Protein AF-A0AAU5DE20-F1 (afdb_monomer_lite)

pLDDT: mean 85.29, std 19.45, range [34.53, 98.94]

Sequence (132 aa):
MNTDIRRWLGRSAVTLVLAGGLLGAVAPAGSASPASDPYGPFTCKQGYVWREAYTGDVVCVTPDIRDQSARENQLGPSRKQPGGGAYGPDTCKPGYVWREAAPWDTVCVPPDSRDQAKADNAAAVSRLASTP

Structure (mmCIF, N/CA/C/O backbone):
data_AF-A0AAU5DE20-F1
#
_entry.id   AF-A0AAU5DE20-F1
#
loop_
_atom_site.group_PDB
_atom_site.id
_atom_site.type_symbol
_atom_site.label_atom_id
_atom_site.label_alt_id
_atom_site.label_comp_id
_atom_site.label_asym_id
_atom_site.label_entity_id
_atom_site.label_seq_id
_atom_site.pdbx_PDB_ins_code
_atom_site.Cartn_x
_atom_site.Cartn_y
_atom_site.Cartn_z
_atom_site.occupancy
_atom_site.B_iso_or_equiv
_atom_site.auth_seq_id
_atom_site.auth_comp_id
_atom_site.auth_asym_id
_atom_site.auth_atom_id
_atom_site.pdbx_PDB_model_num
ATOM 1 N N . MET A 1 1 ? 94.734 -12.220 -73.848 1.00 37.16 1 MET A N 1
ATOM 2 C CA . MET A 1 1 ? 95.577 -12.541 -72.679 1.00 37.16 1 MET A CA 1
ATOM 3 C C . MET A 1 1 ? 95.231 -11.588 -71.545 1.00 37.16 1 MET A C 1
ATOM 5 O O . MET A 1 1 ? 95.123 -10.405 -71.825 1.00 37.16 1 MET A O 1
ATOM 9 N N . ASN A 1 2 ? 95.077 -12.143 -70.336 1.00 34.53 2 ASN A N 1
ATOM 10 C CA . ASN A 1 2 ? 95.049 -11.515 -69.002 1.00 34.53 2 ASN A CA 1
ATOM 11 C C . ASN A 1 2 ? 93.994 -10.431 -68.724 1.00 34.53 2 ASN A C 1
ATOM 13 O O . ASN A 1 2 ? 94.056 -9.331 -69.250 1.00 34.53 2 ASN A O 1
ATOM 17 N N . THR A 1 3 ? 92.897 -10.796 -68.048 1.00 41.91 3 THR A N 1
ATOM 18 C CA . THR A 1 3 ? 92.701 -10.826 -66.573 1.00 41.91 3 THR A CA 1
ATOM 19 C C . THR A 1 3 ? 92.604 -9.433 -65.979 1.00 41.91 3 THR A C 1
ATOM 21 O O . THR A 1 3 ? 93.616 -8.759 -65.875 1.00 41.91 3 THR A O 1
ATOM 24 N N . ASP A 1 4 ? 91.425 -9.083 -65.463 1.00 52.44 4 ASP A N 1
ATOM 25 C CA . ASP A 1 4 ? 91.375 -8.642 -64.073 1.00 52.44 4 ASP A CA 1
ATOM 26 C C . ASP A 1 4 ? 89.980 -8.798 -63.460 1.00 52.44 4 ASP A C 1
ATOM 28 O O . ASP A 1 4 ? 88.962 -8.319 -63.956 1.00 52.44 4 ASP A O 1
ATOM 32 N N . ILE A 1 5 ? 89.976 -9.540 -62.356 1.00 55.97 5 ILE A N 1
ATOM 33 C CA . ILE A 1 5 ? 88.858 -9.832 -61.470 1.00 55.97 5 ILE A CA 1
ATOM 34 C C . ILE A 1 5 ? 88.932 -8.819 -60.334 1.00 55.97 5 ILE A C 1
ATOM 36 O O . ILE A 1 5 ? 89.874 -8.875 -59.548 1.00 55.97 5 ILE A O 1
ATOM 40 N N . ARG A 1 6 ? 87.906 -7.978 -60.152 1.00 57.97 6 ARG A N 1
ATOM 41 C CA . ARG A 1 6 ? 87.599 -7.381 -58.841 1.00 57.97 6 ARG A CA 1
ATOM 42 C C . ARG A 1 6 ? 86.092 -7.351 -58.607 1.00 57.97 6 ARG A C 1
ATOM 44 O O . ARG A 1 6 ? 85.360 -6.527 -59.139 1.00 57.97 6 ARG A O 1
ATOM 51 N N . ARG A 1 7 ? 85.654 -8.309 -57.789 1.00 51.72 7 ARG A N 1
ATOM 52 C CA . ARG A 1 7 ? 84.349 -8.367 -57.125 1.00 51.72 7 ARG A CA 1
ATOM 53 C C . ARG A 1 7 ? 84.274 -7.254 -56.084 1.00 51.72 7 ARG A C 1
ATOM 55 O O . ARG A 1 7 ? 85.179 -7.208 -55.264 1.00 51.72 7 ARG A O 1
ATOM 62 N N . TRP A 1 8 ? 83.192 -6.479 -56.030 1.00 47.41 8 TRP A N 1
ATOM 63 C CA . TRP A 1 8 ? 82.690 -5.892 -54.779 1.00 47.41 8 TRP A CA 1
ATOM 64 C C . TRP A 1 8 ? 81.172 -5.628 -54.876 1.00 47.41 8 TRP A C 1
ATOM 66 O O . TRP A 1 8 ? 80.716 -4.717 -55.551 1.00 47.41 8 TRP A O 1
ATOM 76 N N . LEU A 1 9 ? 80.428 -6.525 -54.220 1.00 54.22 9 LEU A N 1
ATOM 77 C CA . LEU A 1 9 ? 79.173 -6.347 -53.473 1.00 54.22 9 LEU A CA 1
ATOM 78 C C . LEU A 1 9 ? 78.050 -5.473 -54.068 1.00 54.22 9 LEU A C 1
ATOM 80 O O . LEU A 1 9 ? 77.971 -4.276 -53.816 1.00 54.22 9 LEU A O 1
ATOM 84 N N . GLY A 1 10 ? 77.063 -6.134 -54.681 1.00 46.00 10 GLY A N 1
ATOM 85 C CA . GLY A 1 10 ? 75.716 -5.598 -54.892 1.00 46.00 10 GLY A CA 1
ATOM 86 C C . GLY A 1 10 ? 74.677 -6.527 -54.271 1.00 46.00 10 GLY A C 1
ATOM 87 O O . GLY A 1 10 ? 74.319 -7.547 -54.850 1.00 46.00 10 GLY A O 1
ATOM 88 N N . ARG A 1 11 ? 74.242 -6.201 -53.052 1.00 54.06 11 ARG A N 1
ATOM 89 C CA . ARG A 1 11 ? 73.152 -6.869 -52.327 1.00 54.06 11 ARG A CA 1
ATOM 90 C C . ARG A 1 11 ? 71.846 -6.621 -53.082 1.00 54.06 11 ARG A C 1
ATOM 92 O O . ARG A 1 11 ? 71.574 -5.466 -53.388 1.00 54.06 11 ARG A O 1
ATOM 99 N N . SER A 1 12 ? 71.019 -7.644 -53.283 1.00 50.88 12 SER A N 1
ATOM 100 C CA . SER A 1 12 ? 69.584 -7.592 -52.952 1.00 50.88 12 SER A CA 1
ATOM 101 C C . SER A 1 12 ? 68.941 -8.955 -53.175 1.00 50.88 12 SER A C 1
ATOM 103 O O . SER A 1 12 ? 69.019 -9.540 -54.251 1.00 50.88 12 SER A O 1
ATOM 105 N N . ALA A 1 13 ? 68.364 -9.461 -52.091 1.00 53.97 13 ALA A N 1
ATOM 106 C CA . ALA A 1 13 ? 67.678 -10.730 -52.004 1.00 53.97 13 ALA A CA 1
ATOM 107 C C . ALA A 1 13 ? 66.363 -10.696 -52.790 1.00 53.97 13 ALA A C 1
ATOM 109 O O . ALA A 1 13 ? 65.613 -9.723 -52.739 1.00 53.97 13 ALA A O 1
ATOM 110 N N . VAL A 1 14 ? 66.092 -11.799 -53.479 1.00 50.84 14 VAL A N 1
ATOM 111 C CA . VAL A 1 14 ? 64.768 -12.165 -53.969 1.00 50.84 14 VAL A CA 1
ATOM 112 C C . VAL A 1 14 ? 63.961 -12.663 -52.774 1.00 50.84 14 VAL A C 1
ATOM 114 O O . VAL A 1 14 ? 64.384 -13.604 -52.104 1.00 50.84 14 VAL A O 1
ATOM 117 N N . THR A 1 15 ? 62.785 -12.091 -52.540 1.00 50.72 15 THR A N 1
ATOM 118 C CA . THR A 1 15 ? 61.743 -12.739 -51.737 1.00 50.72 15 THR A CA 1
ATOM 119 C C . THR A 1 15 ? 60.421 -12.695 -52.484 1.00 50.72 15 THR A C 1
ATOM 121 O O . THR A 1 15 ? 59.757 -11.669 -52.594 1.00 50.72 15 THR A O 1
ATOM 124 N N . LEU A 1 16 ? 60.064 -13.865 -53.003 1.00 49.88 16 LEU A N 1
ATOM 125 C CA . LEU A 1 16 ? 58.721 -14.265 -53.387 1.00 49.88 16 LEU A CA 1
ATOM 126 C C . LEU A 1 16 ? 58.007 -14.705 -52.098 1.00 49.88 16 LEU A C 1
ATOM 128 O O . LEU A 1 16 ? 58.502 -15.608 -51.425 1.00 49.88 16 LEU A O 1
ATOM 132 N N . VAL A 1 17 ? 56.861 -14.111 -51.758 1.00 57.72 17 VAL A N 1
ATOM 133 C CA . VAL A 1 17 ? 55.906 -14.717 -50.815 1.00 57.72 17 VAL A CA 1
ATOM 134 C C . VAL A 1 17 ? 54.507 -14.638 -51.419 1.00 57.72 17 VAL A C 1
ATOM 136 O O . VAL A 1 17 ? 53.940 -13.566 -51.611 1.00 57.72 17 VAL A O 1
ATOM 139 N N . LEU A 1 18 ? 53.995 -15.824 -51.742 1.00 51.06 18 LEU A N 1
ATOM 140 C CA . LEU A 1 18 ? 52.598 -16.152 -52.002 1.00 51.06 18 LEU A CA 1
ATOM 141 C C . LEU A 1 18 ? 51.817 -16.130 -50.678 1.00 51.06 18 LEU A C 1
ATOM 143 O O . LEU A 1 18 ? 52.347 -16.624 -49.687 1.00 51.06 18 LEU A O 1
ATOM 147 N N . ALA A 1 19 ? 50.566 -15.661 -50.682 1.00 50.47 19 ALA A N 1
ATOM 148 C CA . ALA A 1 19 ? 49.393 -16.358 -50.117 1.00 50.47 19 ALA A CA 1
ATOM 149 C C . ALA A 1 19 ? 48.234 -15.376 -49.878 1.00 50.47 19 ALA A C 1
ATOM 151 O O . ALA A 1 19 ? 48.402 -14.320 -49.274 1.00 50.47 19 ALA A O 1
ATOM 152 N N . GLY A 1 20 ? 47.046 -15.747 -50.361 1.00 54.25 20 GLY A N 1
ATOM 153 C CA . GLY A 1 20 ? 45.806 -15.016 -50.136 1.00 54.25 20 GLY A CA 1
ATOM 154 C C . GLY A 1 20 ? 45.363 -15.036 -48.673 1.00 54.25 20 GLY A C 1
ATOM 155 O O . GLY A 1 20 ? 45.561 -16.014 -47.957 1.00 54.25 20 GLY A O 1
ATOM 156 N N . GLY A 1 21 ? 44.709 -13.954 -48.259 1.00 49.69 21 GLY A N 1
ATOM 157 C CA . GLY A 1 21 ? 44.007 -13.857 -46.987 1.00 49.69 21 GLY A CA 1
ATOM 158 C C . GLY A 1 21 ? 42.700 -13.101 -47.189 1.00 49.69 21 GLY A C 1
ATOM 159 O O . GLY A 1 21 ? 42.713 -11.902 -47.456 1.00 49.69 21 GLY A O 1
ATOM 160 N N . LEU A 1 22 ? 41.572 -13.807 -47.081 1.00 60.88 22 LEU A N 1
ATOM 161 C CA . LEU A 1 22 ? 40.251 -13.205 -46.910 1.00 60.88 22 LEU A CA 1
ATOM 162 C C . LEU A 1 22 ? 40.241 -12.471 -45.563 1.00 60.88 22 LEU A C 1
ATOM 164 O O . LEU A 1 22 ? 40.165 -13.094 -44.506 1.00 60.88 22 LEU A O 1
ATOM 168 N N . LEU A 1 23 ? 40.339 -11.144 -45.606 1.00 59.44 23 LEU A N 1
ATOM 169 C CA . LEU A 1 23 ? 40.133 -10.273 -44.452 1.00 59.44 23 LEU A CA 1
ATOM 170 C C . LEU A 1 23 ? 38.631 -10.233 -44.129 1.00 59.44 23 LEU A C 1
ATOM 172 O O . LEU A 1 23 ? 37.896 -9.379 -44.619 1.00 59.44 23 LEU A O 1
ATOM 176 N N . GLY A 1 24 ? 38.163 -11.188 -43.326 1.00 60.62 24 GLY A N 1
ATOM 177 C CA . GLY A 1 24 ? 36.861 -11.095 -42.671 1.00 60.62 24 GLY A CA 1
ATOM 178 C C . GLY A 1 24 ? 36.911 -10.000 -41.608 1.00 60.62 24 GLY A C 1
ATOM 179 O O . GLY A 1 24 ? 37.605 -10.143 -40.603 1.00 60.62 24 GLY A O 1
ATOM 180 N N . ALA A 1 25 ? 36.205 -8.893 -41.835 1.00 62.91 25 ALA A N 1
ATOM 181 C CA . ALA A 1 25 ? 36.063 -7.827 -40.853 1.00 62.91 25 ALA A CA 1
ATOM 182 C C . ALA A 1 25 ? 35.269 -8.340 -39.638 1.00 62.91 25 ALA A C 1
ATOM 184 O O . ALA A 1 25 ? 34.057 -8.533 -39.711 1.00 62.91 25 ALA A O 1
ATOM 185 N N . VAL A 1 26 ? 35.948 -8.562 -38.514 1.00 66.12 26 VAL A N 1
ATOM 186 C CA . VAL A 1 26 ? 35.302 -8.742 -37.209 1.00 66.12 26 VAL A CA 1
ATOM 187 C C . VAL A 1 26 ? 34.861 -7.371 -36.704 1.00 66.12 26 VAL A C 1
ATOM 189 O O . VAL A 1 26 ? 35.673 -6.578 -36.232 1.00 66.12 26 VAL A O 1
ATOM 192 N N . ALA A 1 27 ? 33.570 -7.069 -36.842 1.00 66.56 27 ALA A N 1
ATOM 193 C CA . ALA A 1 27 ? 32.972 -5.919 -36.178 1.00 66.56 27 ALA A CA 1
ATOM 194 C C . ALA A 1 27 ? 32.964 -6.171 -34.657 1.00 66.56 27 ALA A C 1
ATOM 196 O O . ALA A 1 27 ? 32.543 -7.252 -34.233 1.00 66.56 27 ALA A O 1
ATOM 197 N N . PRO A 1 28 ? 33.407 -5.220 -33.817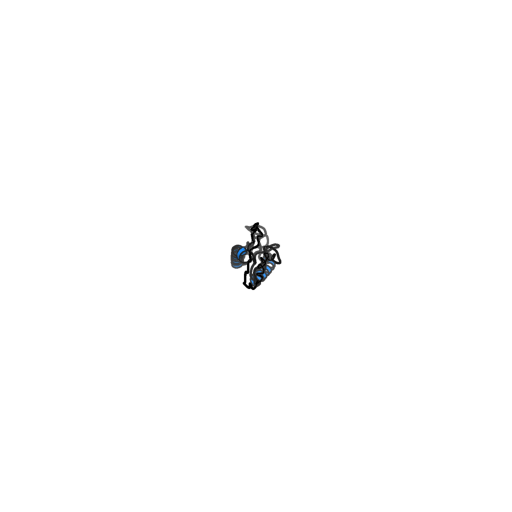 1.00 60.22 28 PRO A N 1
ATOM 198 C CA . PRO A 1 28 ? 33.230 -5.345 -32.379 1.00 60.22 28 PRO A CA 1
ATOM 199 C C . PRO A 1 28 ? 31.729 -5.333 -32.072 1.00 60.22 28 PRO A C 1
ATOM 201 O O . PRO A 1 28 ? 31.009 -4.426 -32.492 1.00 60.22 28 PRO A O 1
ATOM 204 N N . ALA A 1 29 ? 31.250 -6.345 -31.345 1.00 66.19 29 ALA A N 1
ATOM 205 C CA . ALA A 1 29 ? 29.928 -6.298 -30.740 1.00 66.19 29 ALA A CA 1
ATOM 206 C C . ALA A 1 29 ? 29.909 -5.098 -29.786 1.00 66.19 29 ALA A C 1
ATOM 208 O O . ALA A 1 29 ? 30.626 -5.086 -28.786 1.00 66.19 29 ALA A O 1
ATOM 209 N N . GLY A 1 30 ? 29.154 -4.056 -30.139 1.00 57.19 30 GLY A N 1
ATOM 210 C CA . GLY A 1 30 ? 28.959 -2.912 -29.262 1.00 57.19 30 GLY A CA 1
ATOM 211 C C . GLY A 1 30 ? 28.356 -3.397 -27.950 1.00 57.19 30 GLY A C 1
ATOM 212 O O . GLY A 1 30 ? 27.318 -4.058 -27.953 1.00 57.19 30 GLY A O 1
ATOM 213 N N . SER A 1 31 ? 29.015 -3.091 -26.835 1.00 60.94 31 SER A N 1
ATOM 214 C CA . SER A 1 31 ? 28.433 -3.251 -25.509 1.00 60.94 31 SER A CA 1
ATOM 215 C C . SER A 1 31 ? 27.120 -2.476 -25.490 1.00 60.94 31 SER A C 1
ATOM 217 O O . SER A 1 31 ? 27.128 -1.255 -25.645 1.00 60.94 31 SER A O 1
ATOM 219 N N . ALA A 1 32 ? 25.990 -3.169 -25.346 1.00 60.28 32 ALA A N 1
ATOM 220 C CA . ALA A 1 32 ? 24.7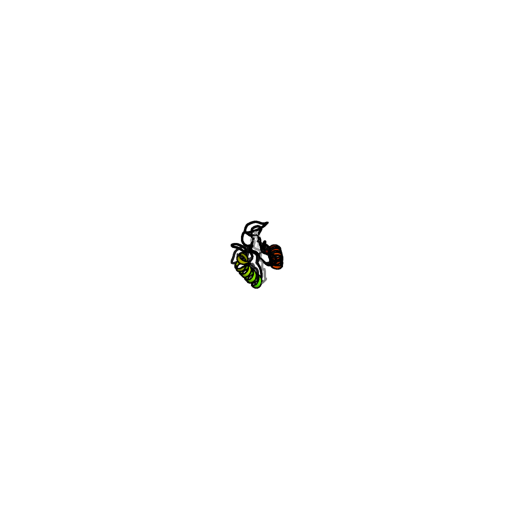37 -2.498 -25.051 1.00 60.28 32 ALA A CA 1
ATOM 221 C C . ALA A 1 32 ? 24.949 -1.710 -23.752 1.00 60.28 32 ALA A C 1
ATOM 223 O O . ALA A 1 32 ? 25.237 -2.301 -22.709 1.00 60.28 32 ALA A O 1
ATOM 224 N N . SER A 1 33 ? 24.869 -0.379 -23.822 1.00 56.72 33 SER A N 1
ATOM 225 C CA . SER A 1 33 ? 24.732 0.449 -22.625 1.00 56.72 33 SER A CA 1
ATOM 226 C C . SER A 1 33 ? 23.579 -0.114 -21.792 1.00 56.72 33 SER A C 1
ATOM 228 O O . SER A 1 33 ? 22.590 -0.547 -22.398 1.00 56.72 33 SER A O 1
ATOM 230 N N . PRO A 1 34 ? 23.654 -0.121 -20.445 1.00 57.81 34 PRO A N 1
ATOM 231 C CA . PRO A 1 34 ? 22.469 -0.411 -19.655 1.00 57.81 34 PRO A CA 1
ATOM 232 C C . PRO A 1 34 ? 21.398 0.559 -20.140 1.00 57.81 34 PRO A C 1
ATOM 234 O O . PRO A 1 34 ? 21.602 1.776 -20.113 1.00 57.81 34 PRO A O 1
ATOM 237 N N . ALA A 1 35 ? 20.317 0.021 -20.703 1.00 62.78 35 ALA A N 1
ATOM 238 C CA . ALA A 1 35 ? 19.180 0.842 -21.056 1.00 62.78 35 ALA A CA 1
ATOM 239 C C . ALA A 1 35 ? 18.796 1.566 -19.766 1.00 62.78 35 ALA A C 1
ATOM 241 O O . ALA A 1 35 ? 18.528 0.921 -18.755 1.00 62.78 35 ALA A O 1
ATOM 242 N N . SER A 1 36 ? 18.879 2.896 -19.764 1.00 73.19 36 SER A N 1
ATOM 243 C CA . SER A 1 36 ? 18.333 3.679 -18.669 1.00 73.19 36 SER A CA 1
ATOM 244 C C . SER A 1 36 ? 16.856 3.329 -18.614 1.00 73.19 36 SER A C 1
ATOM 246 O O . SER A 1 36 ? 16.121 3.634 -19.558 1.00 73.19 36 SER A O 1
ATOM 248 N N . ASP A 1 37 ? 16.457 2.616 -17.569 1.00 81.44 37 ASP A N 1
ATOM 249 C CA . ASP A 1 37 ? 15.084 2.178 -17.417 1.00 81.44 37 ASP A CA 1
ATOM 250 C C . ASP A 1 37 ? 14.133 3.393 -17.545 1.00 81.44 37 ASP A C 1
ATOM 252 O O . ASP A 1 37 ? 14.434 4.451 -16.977 1.00 81.44 37 ASP A O 1
ATOM 256 N N . PRO A 1 38 ? 13.004 3.297 -18.283 1.00 83.69 38 PRO A N 1
ATOM 257 C CA . PRO A 1 38 ? 12.197 4.461 -18.676 1.00 83.69 38 PRO A CA 1
ATOM 258 C C . PRO A 1 38 ? 11.718 5.366 -17.533 1.00 83.69 38 PRO A C 1
ATOM 260 O O . PRO A 1 38 ? 11.466 6.549 -17.756 1.00 83.69 38 PRO A O 1
ATOM 263 N N . TYR A 1 39 ? 11.597 4.823 -16.319 1.00 87.06 39 TYR A N 1
ATOM 264 C CA . TYR A 1 39 ? 11.150 5.533 -15.118 1.00 87.06 39 TYR A CA 1
ATOM 265 C C . TYR A 1 39 ? 12.226 5.565 -14.018 1.00 87.06 39 TYR A C 1
ATOM 267 O O . TYR A 1 39 ? 11.920 5.746 -12.840 1.00 87.06 39 TYR A O 1
ATOM 275 N N . GLY A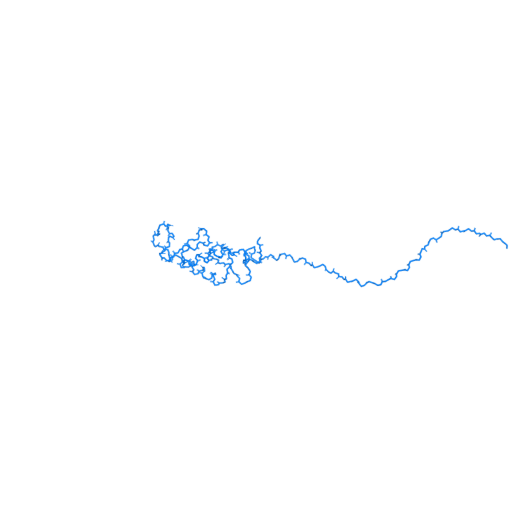 1 40 ? 13.497 5.384 -14.391 1.00 89.50 40 GLY A N 1
ATOM 276 C CA . GLY A 1 40 ? 14.624 5.319 -13.462 1.00 89.50 40 GLY A CA 1
ATOM 277 C C . GLY A 1 40 ? 14.751 3.959 -12.756 1.00 89.50 40 GLY A C 1
ATOM 278 O O . GLY A 1 40 ? 14.131 2.983 -13.187 1.00 89.50 40 GLY A O 1
ATOM 279 N N . PRO A 1 41 ? 15.535 3.877 -11.662 1.00 90.75 41 PRO A N 1
ATOM 280 C CA . PRO A 1 41 ? 15.930 2.608 -11.031 1.00 90.75 41 PRO A CA 1
ATOM 281 C C . PRO A 1 41 ? 14.771 1.825 -10.397 1.00 90.75 41 PRO A C 1
ATOM 283 O O . PRO A 1 41 ? 14.920 0.656 -10.066 1.00 90.75 41 PRO A O 1
ATOM 286 N N . PHE A 1 42 ? 13.601 2.448 -10.232 1.00 93.81 42 PHE A N 1
ATOM 287 C CA . PHE A 1 42 ? 12.399 1.794 -9.707 1.00 93.81 42 PHE A CA 1
ATOM 288 C C . PHE A 1 42 ? 11.425 1.355 -10.807 1.00 93.81 42 PHE A C 1
ATOM 290 O O . PHE A 1 42 ? 10.248 1.119 -10.543 1.00 93.81 42 PHE A O 1
ATOM 297 N N . THR A 1 43 ? 11.883 1.260 -12.054 1.00 95.94 43 THR A N 1
ATOM 298 C CA . THR A 1 43 ? 11.057 0.762 -13.157 1.00 95.94 43 THR A CA 1
ATOM 299 C C . THR A 1 43 ? 10.655 -0.687 -12.909 1.00 95.94 43 THR A C 1
ATOM 301 O O . THR A 1 43 ? 11.489 -1.532 -12.591 1.00 95.94 43 THR A O 1
ATOM 304 N N . CYS A 1 44 ? 9.370 -0.993 -13.075 1.00 97.12 44 CYS A N 1
ATOM 305 C CA . CYS A 1 44 ? 8.859 -2.347 -12.897 1.00 97.12 44 CYS A CA 1
ATOM 306 C C . CYS A 1 44 ? 9.171 -3.256 -14.090 1.00 97.12 44 CYS A C 1
ATOM 308 O O . CYS A 1 44 ? 9.158 -2.818 -15.241 1.00 97.12 44 CYS A O 1
ATOM 310 N N . LYS A 1 45 ? 9.378 -4.553 -13.820 1.00 96.38 45 LYS A N 1
ATOM 311 C CA . LYS A 1 45 ? 9.390 -5.595 -14.861 1.00 96.38 45 LYS A CA 1
ATOM 312 C C . LYS A 1 45 ? 8.081 -5.575 -15.652 1.00 96.38 45 LYS A C 1
ATOM 314 O O . LYS A 1 45 ? 7.026 -5.231 -15.120 1.00 96.38 45 LYS A O 1
ATOM 319 N N . GLN A 1 46 ? 8.130 -6.037 -16.901 1.00 96.12 46 GLN A N 1
ATOM 320 C CA . GLN A 1 46 ? 6.925 -6.239 -17.706 1.00 96.12 46 GLN A CA 1
ATOM 321 C C . GLN A 1 46 ? 5.894 -7.092 -16.943 1.00 96.12 46 GLN A C 1
ATOM 323 O O . GLN A 1 46 ? 6.233 -8.127 -16.372 1.00 96.12 46 GLN A O 1
ATOM 328 N N . GLY A 1 47 ? 4.636 -6.640 -16.936 1.00 97.00 47 GLY A N 1
ATOM 329 C CA . GLY A 1 47 ? 3.541 -7.271 -16.188 1.00 97.00 47 GLY A CA 1
ATOM 330 C C . GLY A 1 47 ? 3.351 -6.743 -14.761 1.00 97.00 47 GLY A C 1
ATOM 331 O O . GLY A 1 47 ? 2.369 -7.105 -14.118 1.00 97.00 47 GLY A O 1
ATOM 332 N N . TYR A 1 48 ? 4.237 -5.863 -14.289 1.00 98.38 48 TYR A N 1
ATOM 333 C CA . TYR A 1 48 ? 4.123 -5.185 -13.001 1.00 98.38 48 TYR A CA 1
ATOM 334 C C . TYR A 1 48 ? 3.961 -3.673 -13.177 1.00 98.38 48 TYR A C 1
ATOM 336 O O . TYR A 1 48 ? 4.386 -3.088 -14.172 1.00 98.38 48 TYR A O 1
ATOM 344 N N . VAL A 1 49 ? 3.354 -3.041 -12.178 1.00 98.44 49 VAL A N 1
ATOM 345 C CA . VAL A 1 49 ? 3.135 -1.595 -12.069 1.00 98.44 49 VAL A CA 1
ATOM 346 C C . VAL A 1 49 ? 3.413 -1.145 -10.634 1.00 98.44 49 VAL A C 1
ATOM 348 O O . VAL A 1 49 ? 3.379 -1.967 -9.717 1.00 98.44 49 VAL A O 1
ATOM 351 N N . TRP A 1 50 ? 3.682 0.143 -10.413 1.00 98.50 50 TRP A N 1
ATOM 352 C CA . TRP A 1 50 ? 3.774 0.683 -9.052 1.00 98.50 50 TRP A CA 1
ATOM 353 C C . TRP A 1 50 ? 2.448 0.500 -8.311 1.00 98.50 50 TRP A C 1
ATOM 355 O O . TRP A 1 50 ? 1.379 0.729 -8.876 1.00 98.50 50 TRP A O 1
ATOM 365 N N . ARG A 1 51 ? 2.526 0.065 -7.053 1.00 98.69 51 ARG A N 1
ATOM 366 C CA . ARG A 1 51 ? 1.369 -0.222 -6.199 1.00 98.69 51 ARG A CA 1
ATOM 367 C C . ARG A 1 51 ? 0.582 1.028 -5.835 1.00 98.69 51 ARG A C 1
ATOM 369 O O . ARG A 1 51 ? -0.636 0.942 -5.712 1.00 98.69 51 ARG A O 1
ATOM 376 N N . GLU A 1 52 ? 1.266 2.160 -5.671 1.00 98.38 52 GLU A N 1
ATOM 377 C CA . GLU A 1 52 ? 0.649 3.453 -5.352 1.00 98.38 52 GLU A CA 1
ATOM 378 C C . GLU A 1 52 ? -0.216 3.419 -4.078 1.00 98.38 52 GLU A C 1
ATOM 380 O O . GLU A 1 52 ? -1.266 4.057 -3.980 1.00 98.38 52 GLU A O 1
ATOM 385 N N . ALA A 1 53 ? 0.242 2.691 -3.055 1.00 98.56 53 ALA A N 1
ATOM 386 C CA . ALA A 1 53 ? -0.381 2.678 -1.735 1.00 98.56 53 ALA A CA 1
ATOM 387 C C . ALA A 1 53 ? -0.437 4.081 -1.110 1.00 98.56 53 ALA A C 1
ATOM 389 O O . ALA A 1 53 ? -1.393 4.414 -0.414 1.00 98.56 53 ALA A O 1
ATOM 390 N N . TYR A 1 54 ? 0.566 4.909 -1.387 1.00 98.12 54 TYR A N 1
ATOM 391 C CA . TYR A 1 54 ? 0.678 6.310 -0.996 1.00 98.12 54 TYR A CA 1
ATOM 392 C C . TYR A 1 54 ? 1.536 7.053 -2.031 1.00 98.12 54 TYR A C 1
ATOM 394 O O . TYR A 1 54 ? 2.154 6.440 -2.906 1.00 98.12 54 TYR A O 1
ATOM 402 N N . THR A 1 55 ? 1.603 8.381 -1.938 1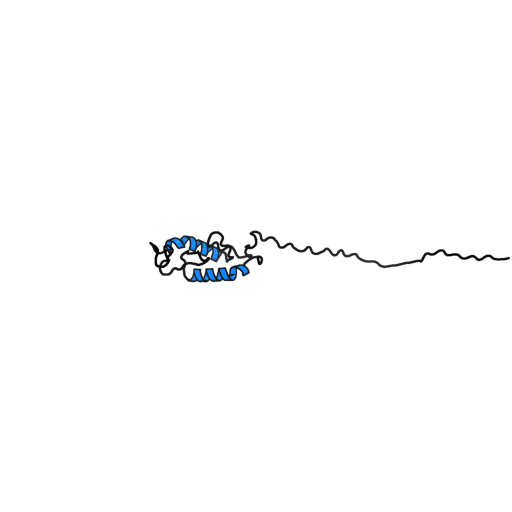.00 97.50 55 THR A N 1
ATOM 403 C CA . THR A 1 55 ? 2.450 9.190 -2.825 1.00 97.50 55 THR A CA 1
ATOM 404 C C . THR A 1 55 ? 3.918 8.778 -2.704 1.00 97.50 55 THR A C 1
ATOM 406 O O . THR A 1 55 ? 4.517 8.926 -1.642 1.00 97.50 55 THR A O 1
ATOM 409 N N . GLY A 1 56 ? 4.501 8.294 -3.803 1.00 96.38 56 GLY A N 1
ATOM 410 C CA . GLY A 1 56 ? 5.887 7.814 -3.843 1.00 96.38 56 GLY A CA 1
ATOM 411 C C . GLY A 1 56 ? 6.061 6.321 -3.543 1.00 96.38 56 GLY A C 1
ATOM 412 O O . GLY A 1 56 ? 7.195 5.853 -3.482 1.00 96.38 56 GLY A O 1
ATOM 413 N N . ASP A 1 57 ? 4.978 5.557 -3.375 1.00 98.44 57 ASP A N 1
ATOM 414 C CA . ASP A 1 57 ? 5.052 4.098 -3.281 1.00 98.44 57 ASP A CA 1
ATOM 415 C C . ASP A 1 57 ? 5.330 3.459 -4.649 1.00 98.44 57 ASP A C 1
ATOM 417 O O . ASP A 1 57 ? 4.422 3.207 -5.445 1.00 98.44 57 ASP A O 1
ATOM 421 N N . VAL A 1 58 ? 6.609 3.189 -4.898 1.00 97.31 58 VAL A N 1
ATOM 422 C CA . VAL A 1 58 ? 7.124 2.587 -6.137 1.00 97.31 58 VAL A CA 1
ATOM 423 C C . VAL A 1 58 ? 7.314 1.069 -6.038 1.00 97.31 58 VAL A C 1
ATOM 425 O O . VAL A 1 58 ? 7.992 0.469 -6.871 1.00 97.31 58 VAL A O 1
ATOM 428 N N . VAL A 1 59 ? 6.727 0.412 -5.029 1.00 98.38 59 VAL A N 1
ATOM 429 C CA . VAL A 1 59 ? 6.752 -1.055 -4.928 1.00 98.38 59 VAL A CA 1
ATOM 430 C C . VAL A 1 59 ? 6.022 -1.659 -6.127 1.00 98.38 59 VAL A C 1
ATOM 432 O O . VAL A 1 59 ? 4.857 -1.357 -6.371 1.00 98.38 59 VAL A O 1
ATOM 435 N N . CYS A 1 60 ? 6.701 -2.523 -6.880 1.00 98.38 60 CYS A N 1
ATOM 436 C CA . CYS A 1 60 ? 6.124 -3.165 -8.056 1.00 98.38 60 CYS A CA 1
ATOM 437 C C . CYS A 1 60 ? 5.203 -4.332 -7.669 1.00 98.38 60 CYS A C 1
ATOM 439 O O . CYS A 1 60 ? 5.596 -5.262 -6.957 1.00 98.38 60 CYS A O 1
ATOM 441 N N . VAL A 1 61 ? 3.974 -4.303 -8.178 1.00 98.75 61 VAL A N 1
ATOM 442 C CA . VAL A 1 61 ? 2.906 -5.291 -7.952 1.00 98.75 61 VAL A CA 1
ATOM 443 C C . VAL A 1 61 ? 2.162 -5.574 -9.258 1.00 98.75 61 VAL A C 1
ATOM 445 O O . VAL A 1 61 ? 2.430 -4.942 -10.278 1.00 98.75 61 VAL A O 1
ATOM 448 N N . THR A 1 62 ? 1.249 -6.543 -9.265 1.00 98.62 62 THR A N 1
ATOM 449 C CA . THR A 1 62 ? 0.371 -6.757 -10.424 1.00 98.62 62 THR A CA 1
ATOM 450 C C . THR A 1 62 ? -0.658 -5.621 -10.543 1.00 98.62 62 THR A C 1
ATOM 452 O O . THR A 1 62 ? -0.977 -4.978 -9.537 1.00 98.62 62 THR A O 1
ATOM 455 N N . PRO A 1 63 ? -1.229 -5.378 -11.738 1.00 98.75 63 PRO A N 1
ATOM 456 C CA . PRO A 1 63 ? -2.292 -4.386 -11.913 1.00 98.75 63 PRO A CA 1
ATOM 457 C C . PRO A 1 63 ? -3.471 -4.564 -10.942 1.00 98.75 63 PRO A C 1
ATOM 459 O O . PRO A 1 63 ? -3.916 -3.588 -10.345 1.00 98.75 63 PRO A O 1
ATOM 462 N N . ASP A 1 64 ? -3.894 -5.804 -10.680 1.00 98.81 64 ASP A N 1
ATOM 463 C CA . ASP A 1 64 ? -4.997 -6.092 -9.751 1.00 98.81 64 ASP A CA 1
ATOM 464 C C . ASP A 1 64 ? -4.712 -5.619 -8.315 1.00 98.81 64 ASP A C 1
ATOM 466 O O . ASP A 1 64 ? -5.606 -5.110 -7.633 1.00 98.81 64 ASP A O 1
ATOM 470 N N . ILE A 1 65 ? -3.461 -5.748 -7.856 1.00 98.88 65 ILE A N 1
ATOM 471 C CA . ILE A 1 65 ? -3.039 -5.309 -6.517 1.00 98.88 65 ILE A CA 1
ATOM 472 C C . ILE A 1 65 ? -2.918 -3.782 -6.440 1.00 98.88 65 ILE A C 1
ATOM 474 O O . ILE A 1 65 ? -3.236 -3.194 -5.401 1.00 98.88 65 ILE A O 1
ATOM 478 N N . ARG A 1 66 ? -2.522 -3.113 -7.531 1.00 98.81 66 ARG A N 1
ATOM 479 C CA . ARG A 1 66 ? -2.594 -1.644 -7.620 1.00 98.81 66 ARG A CA 1
ATOM 480 C C . ARG A 1 66 ? -4.045 -1.172 -7.512 1.00 98.81 66 ARG A C 1
ATOM 482 O O . ARG A 1 66 ? -4.350 -0.304 -6.696 1.00 98.81 66 ARG A O 1
ATOM 489 N N . ASP A 1 67 ? -4.956 -1.798 -8.251 1.00 98.88 67 ASP A N 1
ATOM 490 C CA . ASP A 1 67 ? -6.382 -1.467 -8.201 1.00 98.88 67 ASP A CA 1
ATOM 491 C C . ASP A 1 67 ? -6.989 -1.741 -6.818 1.00 98.88 67 ASP A C 1
ATOM 493 O O . ASP A 1 67 ? -7.809 -0.966 -6.317 1.00 98.88 67 ASP A O 1
ATOM 497 N N . GLN A 1 68 ? -6.574 -2.828 -6.160 1.00 98.81 68 GLN A N 1
ATOM 498 C CA . GLN A 1 68 ? -6.935 -3.101 -4.771 1.00 98.81 68 GLN A CA 1
ATOM 499 C C . GLN A 1 68 ? -6.428 -2.000 -3.832 1.00 98.81 68 GLN A C 1
ATOM 501 O O . GLN A 1 68 ? -7.213 -1.481 -3.038 1.00 98.81 68 GLN A O 1
ATOM 506 N N . SER A 1 69 ? -5.159 -1.606 -3.950 1.00 98.75 69 SER A N 1
ATOM 507 C CA . SER A 1 69 ? -4.545 -0.563 -3.120 1.00 98.75 69 SER A CA 1
ATOM 508 C C . SER A 1 69 ? -5.254 0.784 -3.284 1.00 98.75 69 SER A C 1
ATOM 510 O O . SER A 1 69 ? -5.507 1.477 -2.296 1.00 98.75 69 SER A O 1
ATOM 512 N N . ALA A 1 70 ? -5.668 1.125 -4.507 1.00 98.88 70 ALA A N 1
ATOM 513 C CA . ALA A 1 70 ? -6.464 2.317 -4.785 1.00 98.88 70 ALA A CA 1
ATOM 514 C C . ALA A 1 70 ? -7.852 2.262 -4.119 1.00 98.88 70 ALA A C 1
ATOM 516 O O . ALA A 1 70 ? -8.271 3.230 -3.478 1.00 98.88 70 ALA A O 1
ATOM 517 N N . ARG A 1 71 ? -8.558 1.123 -4.201 1.00 98.88 71 ARG A N 1
ATOM 518 C CA . ARG A 1 71 ? -9.845 0.928 -3.500 1.00 98.88 71 ARG A CA 1
ATOM 519 C C . ARG A 1 71 ? -9.687 1.013 -1.984 1.00 98.88 71 ARG A C 1
ATOM 521 O O . ARG A 1 71 ? -10.541 1.570 -1.296 1.00 98.88 71 ARG A O 1
ATOM 528 N N . GLU A 1 72 ? -8.602 0.476 -1.445 1.00 98.81 72 GLU A N 1
ATOM 529 C CA . GLU A 1 72 ? -8.291 0.550 -0.019 1.00 98.81 72 GLU A CA 1
ATOM 530 C C . GLU A 1 72 ? -8.031 1.981 0.443 1.00 98.81 72 GLU A C 1
ATOM 532 O O . GLU A 1 72 ? -8.585 2.381 1.465 1.00 98.81 72 GLU A O 1
ATOM 537 N N . ASN A 1 73 ? -7.300 2.776 -0.339 1.00 98.81 73 ASN A N 1
ATOM 538 C CA . ASN A 1 73 ? -7.100 4.199 -0.064 1.00 98.81 73 ASN A CA 1
ATOM 539 C C . ASN A 1 73 ? -8.431 4.968 -0.035 1.00 98.81 73 ASN A C 1
ATOM 541 O O . ASN A 1 73 ? -8.647 5.799 0.846 1.00 98.81 73 ASN A O 1
ATOM 545 N N . GLN A 1 74 ? -9.353 4.658 -0.953 1.00 98.81 74 GLN A N 1
ATOM 546 C CA . GLN A 1 74 ? -10.686 5.272 -0.995 1.00 98.81 74 GLN A CA 1
ATOM 547 C C . GLN A 1 74 ? -11.553 4.881 0.211 1.00 98.81 74 GLN A C 1
ATOM 549 O O . GLN A 1 74 ? -12.245 5.719 0.787 1.00 98.81 74 GLN A O 1
ATOM 554 N N . LEU A 1 75 ? -11.529 3.605 0.604 1.00 98.81 75 LEU A N 1
ATOM 555 C CA . LEU A 1 75 ? -12.388 3.071 1.665 1.00 98.81 75 LEU A CA 1
ATOM 556 C C . LEU A 1 75 ? -11.801 3.254 3.070 1.00 98.81 75 LEU A C 1
ATOM 558 O O . LEU A 1 75 ? -12.558 3.266 4.044 1.00 98.81 75 LEU A O 1
ATOM 562 N N . GLY A 1 76 ? -10.484 3.413 3.194 1.00 98.69 76 GLY A N 1
ATOM 563 C CA . GLY A 1 76 ? -9.751 3.540 4.453 1.00 98.69 76 GLY A CA 1
ATOM 564 C C . GLY A 1 76 ? -10.361 4.540 5.439 1.00 98.69 76 GLY A C 1
ATOM 565 O O . GLY A 1 76 ? -10.613 4.155 6.582 1.00 98.69 76 GLY A O 1
ATOM 566 N N . PRO A 1 77 ? -10.693 5.782 5.028 1.00 98.44 77 PRO A N 1
ATOM 567 C CA . PRO A 1 77 ? -11.336 6.757 5.909 1.00 98.44 77 PRO A CA 1
ATOM 568 C C . PRO A 1 77 ? -12.648 6.256 6.529 1.00 98.44 77 PRO A C 1
ATOM 570 O O . PRO A 1 77 ? -12.880 6.447 7.720 1.00 98.44 77 PRO A O 1
ATOM 573 N N . SER A 1 78 ? -13.480 5.539 5.764 1.00 98.56 78 SER A N 1
ATOM 574 C CA . SER A 1 78 ? -14.757 4.992 6.254 1.00 98.56 78 SER A CA 1
ATOM 575 C C . SER A 1 78 ? -14.589 3.845 7.263 1.00 98.56 78 SER A C 1
ATOM 577 O O . SER A 1 78 ? -15.528 3.500 7.989 1.00 98.56 78 SER A O 1
ATOM 579 N N . ARG A 1 79 ? -13.390 3.257 7.325 1.00 98.69 79 ARG A N 1
ATOM 580 C CA . ARG A 1 79 ? -13.030 2.122 8.185 1.00 98.69 79 ARG A CA 1
ATOM 581 C C . ARG A 1 79 ? -12.321 2.543 9.473 1.00 98.69 79 ARG A C 1
ATOM 583 O O . ARG A 1 79 ? -12.066 1.687 10.316 1.00 98.69 79 ARG A O 1
ATOM 590 N N . LYS A 1 80 ? -12.052 3.838 9.660 1.00 98.69 80 LYS A N 1
ATOM 591 C CA . LYS A 1 80 ? -11.550 4.389 10.926 1.00 98.69 80 LYS A CA 1
ATOM 592 C C . LYS A 1 80 ? -12.661 4.444 11.974 1.00 98.69 80 LYS A C 1
ATOM 594 O O . LYS A 1 80 ? -13.821 4.714 11.654 1.00 98.69 80 LYS A O 1
ATOM 599 N N . GLN A 1 81 ? -12.313 4.165 13.224 1.00 98.31 81 GLN A N 1
ATOM 600 C CA . GLN A 1 81 ? -13.202 4.279 14.372 1.00 98.31 81 GLN A CA 1
ATOM 601 C C . GLN A 1 81 ? -13.570 5.761 14.570 1.00 98.31 81 GLN A C 1
ATOM 603 O O . GLN A 1 81 ? -12.671 6.593 14.711 1.00 98.31 81 GLN A O 1
ATOM 608 N N . PRO A 1 82 ? -14.866 6.129 14.577 1.00 97.50 82 PRO A N 1
ATOM 609 C CA . PRO A 1 82 ? -15.269 7.509 14.832 1.00 97.50 82 PRO A CA 1
ATOM 610 C C . PRO A 1 82 ? -14.748 7.993 16.190 1.00 97.50 82 PRO A C 1
ATOM 612 O O . PRO A 1 82 ? -14.936 7.315 17.197 1.00 97.50 82 PRO A O 1
ATOM 615 N N . GLY A 1 83 ? -14.096 9.158 16.209 1.00 95.75 83 GLY A N 1
ATOM 616 C CA . GLY A 1 83 ? -13.468 9.716 17.414 1.00 95.75 83 GLY A CA 1
ATOM 617 C C . GLY A 1 83 ? -12.099 9.121 17.770 1.00 95.75 83 GLY A C 1
ATOM 618 O O . GLY A 1 83 ? -11.512 9.530 18.768 1.00 95.75 83 GLY A O 1
ATOM 619 N N . GLY A 1 84 ? -11.565 8.199 16.962 1.00 96.06 84 GLY A N 1
ATOM 620 C CA . GLY A 1 84 ? -10.310 7.504 17.241 1.00 96.06 84 GLY A CA 1
ATOM 621 C C . GLY A 1 84 ? -10.475 6.356 18.240 1.00 96.06 84 GLY A C 1
ATOM 622 O O . GLY A 1 84 ? -11.567 5.829 18.445 1.00 96.06 84 GLY A O 1
ATOM 623 N N . GLY A 1 85 ? -9.370 5.930 18.846 1.00 96.44 85 GLY A N 1
ATOM 624 C CA . GLY A 1 85 ? -9.365 4.837 19.815 1.00 96.44 85 GLY A CA 1
ATOM 625 C C . GLY A 1 85 ? -8.001 4.632 20.466 1.00 96.44 85 GLY A C 1
ATOM 626 O O . GLY A 1 85 ? -7.190 5.555 20.521 1.00 96.44 85 GLY A O 1
ATOM 627 N N . ALA A 1 86 ? -7.745 3.416 20.954 1.00 95.31 86 ALA A N 1
ATOM 628 C CA . ALA A 1 86 ? -6.544 3.070 21.725 1.00 95.31 86 ALA A CA 1
ATOM 629 C C . ALA A 1 86 ? -5.212 3.369 21.007 1.00 95.31 86 ALA A C 1
ATOM 631 O O . ALA A 1 86 ? -4.185 3.508 21.665 1.00 95.31 86 ALA A O 1
ATOM 632 N N . TYR A 1 87 ? -5.234 3.497 19.678 1.00 95.19 87 TYR A N 1
ATOM 633 C CA . TYR A 1 87 ? -4.066 3.759 18.835 1.00 95.19 87 TYR A CA 1
ATOM 634 C C . TYR A 1 87 ? -4.103 5.158 18.194 1.00 95.19 87 TYR A C 1
ATOM 636 O O . TYR A 1 87 ? -3.445 5.407 17.187 1.00 95.19 87 TYR A O 1
ATOM 644 N N . GLY A 1 88 ? -4.890 6.082 18.756 1.00 97.50 88 GLY A N 1
ATOM 645 C CA . GLY A 1 88 ? -5.014 7.457 18.273 1.00 97.50 88 GLY A CA 1
ATOM 646 C C . GLY A 1 88 ? -6.124 7.657 17.227 1.00 97.50 88 GLY A C 1
ATOM 647 O O . GLY A 1 88 ? -7.015 6.806 17.097 1.00 97.50 88 GLY A O 1
ATOM 648 N N . PRO A 1 89 ? -6.112 8.790 16.495 1.00 97.19 89 PRO A N 1
ATOM 649 C CA . PRO A 1 89 ? -7.204 9.195 15.600 1.00 97.19 89 PRO A CA 1
ATOM 650 C C . PRO A 1 89 ? -7.407 8.249 14.409 1.00 97.19 89 PRO A C 1
ATOM 652 O O . PRO A 1 89 ? -8.513 8.152 13.885 1.00 97.19 89 PRO A O 1
ATOM 655 N N . ASP A 1 90 ? -6.367 7.509 14.023 1.00 97.94 90 ASP A N 1
ATOM 656 C CA . ASP A 1 90 ? -6.411 6.560 12.911 1.00 97.94 90 ASP A CA 1
ATOM 657 C C . ASP A 1 90 ? -6.766 5.131 13.336 1.00 97.94 90 ASP A C 1
ATOM 659 O O . ASP A 1 90 ? -6.663 4.209 12.530 1.00 97.94 90 ASP A O 1
ATOM 663 N N . THR A 1 91 ? -7.191 4.921 14.587 1.00 98.62 91 THR A N 1
ATOM 664 C CA . THR A 1 91 ? -7.615 3.596 15.063 1.00 98.62 91 THR A CA 1
ATOM 665 C C . THR A 1 91 ? -8.659 2.998 14.119 1.00 98.62 91 THR A C 1
ATOM 667 O O . THR A 1 91 ? -9.669 3.635 13.823 1.00 98.62 91 THR A O 1
ATOM 670 N N . CYS A 1 92 ? -8.440 1.770 13.654 1.00 98.69 92 CYS A N 1
ATOM 671 C CA . CYS A 1 92 ? -9.386 1.084 12.779 1.00 98.69 92 CYS A CA 1
ATOM 672 C C . CYS A 1 92 ? -10.589 0.524 13.548 1.00 98.69 92 CYS A C 1
ATOM 674 O O . CYS A 1 92 ? -10.485 0.148 14.715 1.00 98.69 92 CYS A O 1
ATOM 676 N N . LYS A 1 93 ? -11.741 0.445 12.873 1.00 98.62 93 LYS A N 1
ATOM 677 C CA . LYS A 1 93 ? -12.921 -0.285 13.360 1.00 98.62 93 LYS A CA 1
ATOM 678 C C . LYS A 1 93 ? -12.599 -1.781 13.539 1.00 98.62 93 LYS A C 1
ATOM 680 O O . LYS A 1 93 ? -11.731 -2.294 12.828 1.00 98.62 93 LYS A O 1
ATOM 685 N N . PRO A 1 94 ? -13.337 -2.512 14.399 1.00 98.00 94 PRO A N 1
ATOM 686 C CA . PRO A 1 94 ? -13.214 -3.966 14.499 1.00 98.00 94 PRO A CA 1
ATOM 687 C C . PRO A 1 94 ? -13.311 -4.652 13.127 1.00 98.00 94 PRO A C 1
ATOM 689 O O . PRO A 1 94 ? -14.175 -4.311 12.319 1.00 98.00 94 PRO A O 1
ATOM 692 N N . GLY A 1 95 ? -12.415 -5.608 12.870 1.00 98.25 95 GLY A N 1
ATOM 693 C CA . GLY A 1 95 ? -12.301 -6.304 11.581 1.00 98.25 95 GLY A CA 1
ATOM 694 C C . GLY A 1 95 ? -11.366 -5.638 10.564 1.00 98.25 95 GLY A C 1
ATOM 695 O O . GLY A 1 95 ? -11.128 -6.216 9.507 1.00 98.25 95 GLY A O 1
ATOM 696 N N . TYR A 1 96 ? -10.803 -4.469 10.881 1.00 98.81 96 TYR A N 1
ATOM 697 C CA . TYR A 1 96 ? -9.816 -3.778 10.053 1.00 98.81 96 TYR A CA 1
ATOM 698 C C . TYR A 1 96 ? -8.522 -3.522 10.824 1.00 98.81 96 TYR A C 1
ATOM 700 O O . TYR A 1 96 ? -8.517 -3.397 12.048 1.00 98.81 96 TYR A O 1
ATOM 708 N N . VAL A 1 97 ? -7.422 -3.415 10.086 1.00 98.81 97 VAL A N 1
ATOM 709 C CA . VAL A 1 97 ? -6.076 -3.140 10.601 1.00 98.81 97 VAL A CA 1
ATOM 710 C C . VAL A 1 97 ? -5.392 -2.101 9.716 1.00 98.81 97 VAL A C 1
ATOM 712 O O . VAL A 1 97 ? -5.814 -1.892 8.578 1.00 98.81 97 VAL A O 1
ATOM 715 N N . TRP A 1 98 ? -4.342 -1.445 10.208 1.00 98.81 98 TRP A N 1
ATOM 716 C CA . TRP A 1 98 ? -3.486 -0.632 9.342 1.00 98.81 98 TRP A CA 1
ATOM 717 C C . TRP A 1 98 ? -2.815 -1.520 8.294 1.00 98.81 98 TRP A C 1
ATOM 719 O O . TRP A 1 98 ? -2.360 -2.622 8.610 1.00 98.81 98 TRP A O 1
ATOM 729 N N . ARG A 1 99 ? -2.779 -1.053 7.044 1.00 98.81 99 ARG A N 1
ATOM 730 C CA . ARG A 1 99 ? -2.166 -1.789 5.933 1.00 98.81 99 ARG A CA 1
ATOM 731 C C . ARG A 1 99 ? -0.657 -1.921 6.087 1.00 98.81 99 ARG A C 1
ATOM 733 O O . ARG A 1 99 ? -0.107 -2.922 5.642 1.00 98.81 99 ARG A O 1
ATOM 740 N N . GLU A 1 100 ? -0.003 -0.945 6.715 1.00 98.31 100 GLU A N 1
ATOM 741 C CA . GLU A 1 100 ? 1.442 -0.975 6.971 1.00 98.31 100 GLU A CA 1
ATOM 742 C C . GLU A 1 100 ? 2.275 -1.141 5.681 1.00 98.31 100 GLU A C 1
ATOM 744 O O . GLU A 1 100 ? 3.333 -1.771 5.688 1.00 98.31 100 GLU A O 1
ATOM 749 N N . ALA A 1 101 ? 1.830 -0.559 4.555 1.00 98.56 101 ALA A N 1
ATOM 750 C CA . ALA A 1 101 ? 2.631 -0.514 3.328 1.00 98.56 101 ALA A CA 1
ATOM 751 C C . ALA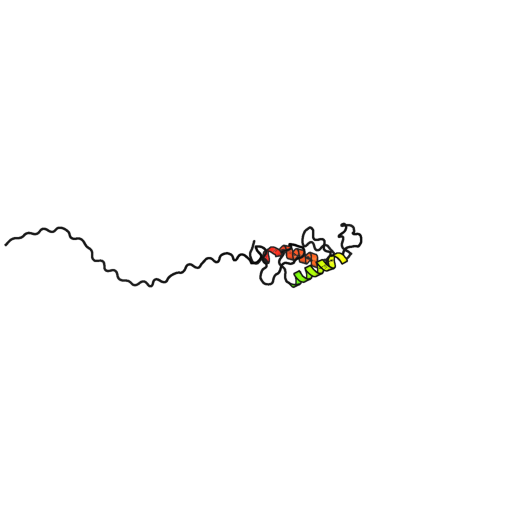 A 1 101 ? 3.956 0.245 3.531 1.00 98.56 101 ALA A C 1
ATOM 753 O O . ALA A 1 101 ? 4.952 -0.058 2.878 1.00 98.56 101 ALA A O 1
ATOM 754 N N . ALA A 1 102 ? 3.953 1.194 4.467 1.00 98.19 102 ALA A N 1
ATOM 755 C CA . ALA A 1 102 ? 5.099 1.874 5.055 1.00 98.19 102 ALA A CA 1
ATOM 756 C C . ALA A 1 102 ? 4.855 2.047 6.568 1.00 98.19 102 ALA A C 1
ATOM 758 O O . ALA A 1 102 ? 3.707 1.921 7.006 1.00 98.19 102 ALA A O 1
ATOM 759 N N . PRO A 1 103 ? 5.875 2.397 7.378 1.00 97.19 103 PRO A N 1
ATOM 760 C CA . PRO A 1 103 ? 5.705 2.581 8.825 1.00 97.19 103 PRO A CA 1
ATOM 761 C C . PRO A 1 103 ? 4.636 3.609 9.230 1.00 97.19 103 PRO A C 1
ATOM 763 O O . PRO A 1 103 ? 4.108 3.538 10.334 1.00 97.19 103 PRO A O 1
ATOM 766 N N . TRP A 1 104 ? 4.320 4.564 8.351 1.00 97.38 104 TRP A N 1
ATOM 767 C CA . TRP A 1 104 ? 3.306 5.602 8.569 1.00 97.38 104 TRP A CA 1
ATOM 768 C C . TRP A 1 104 ? 1.984 5.344 7.824 1.00 97.38 104 TRP A C 1
ATOM 770 O O . TRP A 1 104 ? 1.093 6.190 7.860 1.00 97.38 104 TRP A O 1
ATOM 780 N N . ASP A 1 105 ? 1.840 4.217 7.119 1.00 98.62 105 ASP A N 1
ATOM 781 C CA . ASP A 1 105 ? 0.618 3.897 6.377 1.00 98.62 105 ASP A CA 1
ATOM 782 C C . ASP A 1 105 ? -0.474 3.347 7.306 1.00 98.62 105 ASP A C 1
ATOM 784 O O . ASP A 1 105 ? -0.573 2.142 7.556 1.00 98.62 105 ASP A O 1
ATOM 788 N N . THR A 1 106 ? -1.314 4.257 7.798 1.00 98.50 106 THR A N 1
ATOM 789 C CA . THR A 1 106 ? -2.438 3.971 8.701 1.00 98.50 106 THR A CA 1
ATOM 790 C C . THR A 1 106 ? -3.768 3.752 7.966 1.00 98.50 106 THR A C 1
ATOM 792 O O . THR A 1 106 ? -4.845 3.829 8.568 1.00 98.50 106 THR A O 1
ATOM 795 N N . VAL A 1 107 ? -3.745 3.476 6.655 1.00 98.81 107 VAL A N 1
ATOM 796 C CA . VAL A 1 107 ? -4.962 3.144 5.896 1.00 98.81 107 VAL A CA 1
ATOM 797 C C . VAL A 1 107 ? -5.581 1.860 6.458 1.00 98.81 107 VAL A C 1
ATOM 799 O O . VAL A 1 107 ? -4.930 0.819 6.522 1.00 98.81 107 VAL A O 1
ATOM 802 N N . CYS A 1 108 ? -6.850 1.932 6.872 1.00 98.81 108 CYS A N 1
ATOM 803 C CA . CYS A 1 108 ? -7.572 0.795 7.442 1.00 98.81 108 CYS A CA 1
ATOM 804 C C . CYS A 1 108 ? -8.060 -0.174 6.353 1.00 98.81 108 CYS A C 1
ATOM 806 O O . CYS A 1 108 ? -8.903 0.172 5.517 1.00 98.81 108 CYS A O 1
ATOM 808 N N . VAL A 1 109 ? -7.569 -1.411 6.400 1.00 98.94 109 VAL A N 1
ATOM 809 C CA . VAL A 1 109 ? -7.792 -2.472 5.405 1.00 98.94 109 VAL A CA 1
ATOM 810 C C . VAL A 1 109 ? -8.133 -3.808 6.075 1.00 98.94 109 VAL A C 1
ATOM 812 O O . VAL A 1 109 ? -7.954 -3.944 7.289 1.00 98.94 109 VAL A O 1
ATOM 815 N N . PRO A 1 110 ? -8.678 -4.792 5.335 1.00 98.75 110 PRO A N 1
ATOM 816 C CA . PRO A 1 110 ? -8.794 -6.160 5.835 1.00 98.75 110 PRO A CA 1
ATOM 817 C C . PRO A 1 110 ? -7.427 -6.732 6.268 1.00 98.75 110 PRO A C 1
ATOM 819 O O . PRO A 1 110 ? -6.415 -6.369 5.668 1.00 98.75 110 PRO A O 1
ATOM 822 N N . PRO A 1 111 ? -7.365 -7.640 7.262 1.00 98.81 111 PRO A N 1
ATOM 823 C CA . PRO A 1 111 ? -6.107 -8.240 7.718 1.00 98.81 111 PRO A CA 1
ATOM 824 C C . PRO A 1 111 ? -5.254 -8.851 6.600 1.00 98.81 111 PRO A C 1
ATOM 826 O O . PRO A 1 111 ? -4.056 -8.580 6.542 1.00 98.81 111 PRO A O 1
ATOM 829 N N . ASP A 1 112 ? -5.881 -9.564 5.665 1.00 98.75 112 ASP A N 1
ATOM 830 C CA . ASP A 1 112 ? -5.189 -10.196 4.536 1.00 98.75 112 ASP A CA 1
ATOM 831 C C . ASP A 1 112 ? -4.477 -9.169 3.639 1.00 98.75 112 ASP A C 1
ATOM 833 O O . ASP A 1 112 ? -3.396 -9.435 3.121 1.00 98.75 112 ASP A O 1
ATOM 837 N N . SER A 1 113 ? -5.027 -7.957 3.500 1.00 98.88 113 SER A N 1
ATOM 838 C CA . SER A 1 113 ? -4.403 -6.877 2.727 1.00 98.88 113 SER A CA 1
ATOM 839 C C . SER A 1 113 ? -3.117 -6.357 3.368 1.00 98.88 113 SER A C 1
ATOM 841 O O . SER A 1 113 ? -2.184 -5.984 2.658 1.00 98.88 113 SER A O 1
ATOM 843 N N . ARG A 1 114 ? -3.035 -6.336 4.705 1.00 98.88 114 ARG A N 1
ATOM 844 C CA . ARG A 1 114 ? -1.790 -5.991 5.412 1.00 98.88 114 ARG A CA 1
ATOM 845 C C . ARG A 1 114 ? -0.728 -7.059 5.168 1.00 98.88 114 ARG A C 1
ATOM 847 O O . ARG A 1 114 ? 0.437 -6.738 4.942 1.00 98.88 114 ARG A O 1
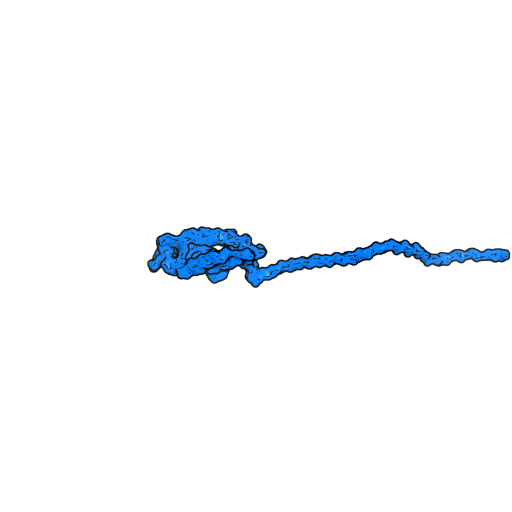ATOM 854 N N . ASP A 1 115 ? -1.123 -8.325 5.199 1.00 98.81 115 ASP A N 1
ATOM 855 C CA . ASP A 1 115 ? -0.198 -9.435 4.982 1.00 98.81 115 ASP A CA 1
ATOM 856 C C . ASP A 1 115 ? 0.281 -9.466 3.515 1.00 98.81 115 ASP A C 1
ATOM 858 O O . ASP A 1 115 ? 1.476 -9.631 3.257 1.00 98.81 115 ASP A O 1
ATOM 862 N N . GLN A 1 116 ? -0.605 -9.155 2.562 1.00 98.81 116 GLN A N 1
ATOM 863 C CA . GLN A 1 116 ? -0.264 -8.917 1.156 1.00 98.81 116 GLN A CA 1
ATOM 864 C C . GLN A 1 116 ? 0.717 -7.743 0.991 1.00 98.81 116 GLN A C 1
ATOM 866 O O . GLN A 1 116 ? 1.747 -7.895 0.337 1.00 98.81 116 GLN A O 1
ATOM 871 N N . ALA A 1 117 ? 0.467 -6.595 1.632 1.00 98.69 117 ALA A N 1
ATOM 872 C CA . ALA A 1 117 ? 1.360 -5.437 1.567 1.00 98.69 117 ALA A CA 1
ATOM 873 C C . ALA A 1 117 ? 2.772 -5.750 2.097 1.00 98.69 117 ALA A C 1
ATOM 875 O O . ALA A 1 117 ? 3.764 -5.287 1.527 1.00 98.69 117 ALA A O 1
ATOM 876 N N . LYS A 1 118 ? 2.878 -6.576 3.147 1.00 98.69 118 LYS A N 1
ATOM 877 C CA . LYS A 1 118 ? 4.161 -7.076 3.670 1.00 98.69 118 LYS A CA 1
ATOM 878 C C . LYS A 1 118 ? 4.870 -7.984 2.668 1.00 98.69 118 LYS A C 1
ATOM 880 O O . LYS A 1 118 ? 6.074 -7.829 2.460 1.00 98.69 118 LYS A O 1
ATOM 885 N N . ALA A 1 119 ? 4.136 -8.893 2.027 1.00 98.69 119 ALA A N 1
ATOM 886 C CA . ALA A 1 119 ? 4.683 -9.759 0.986 1.00 98.69 119 ALA A CA 1
ATOM 887 C C . ALA A 1 119 ? 5.179 -8.953 -0.228 1.00 98.69 119 ALA A C 1
ATOM 889 O O . ALA A 1 119 ? 6.252 -9.238 -0.763 1.00 98.69 119 ALA A O 1
ATOM 890 N N . ASP A 1 120 ? 4.452 -7.909 -0.626 1.00 98.69 120 ASP A N 1
ATOM 891 C CA . ASP A 1 120 ? 4.852 -7.024 -1.722 1.00 98.69 120 ASP A CA 1
ATOM 892 C C . ASP A 1 120 ? 6.115 -6.230 -1.393 1.00 98.69 120 ASP A C 1
ATOM 894 O O . ASP A 1 120 ? 7.027 -6.167 -2.218 1.00 98.69 120 ASP A O 1
ATOM 898 N N . ASN A 1 121 ? 6.220 -5.702 -0.171 1.00 98.50 121 ASN A N 1
ATOM 899 C CA . ASN A 1 121 ? 7.433 -5.033 0.299 1.00 98.50 121 ASN A CA 1
ATOM 900 C C . ASN A 1 121 ? 8.640 -5.987 0.292 1.00 98.50 121 ASN A C 1
ATOM 902 O O . ASN A 1 121 ? 9.721 -5.611 -0.160 1.00 98.50 121 ASN A O 1
ATOM 906 N N . ALA A 1 122 ? 8.460 -7.236 0.735 1.00 98.38 122 ALA A N 1
ATOM 907 C CA . ALA A 1 122 ? 9.520 -8.246 0.717 1.00 98.38 122 ALA A CA 1
ATOM 908 C C . ALA A 1 122 ? 9.956 -8.625 -0.712 1.00 98.38 122 ALA A C 1
ATOM 910 O O . ALA A 1 122 ? 11.129 -8.906 -0.955 1.00 98.38 122 ALA A O 1
ATOM 911 N N . ALA A 1 123 ? 9.027 -8.607 -1.669 1.00 97.12 123 ALA A N 1
ATOM 912 C CA . ALA A 1 123 ? 9.290 -8.926 -3.069 1.00 97.12 123 ALA A CA 1
ATOM 913 C C . ALA A 1 123 ? 9.756 -7.722 -3.908 1.00 97.12 123 ALA A C 1
ATOM 915 O O . ALA A 1 123 ? 10.119 -7.918 -5.071 1.00 97.12 123 ALA A O 1
ATOM 916 N N . ALA A 1 124 ? 9.755 -6.501 -3.360 1.00 94.75 124 ALA A N 1
ATOM 917 C CA . ALA A 1 124 ? 9.891 -5.254 -4.116 1.00 94.75 124 ALA A CA 1
ATOM 918 C C . ALA A 1 124 ? 11.075 -5.259 -5.097 1.00 94.75 124 ALA A C 1
ATOM 920 O O . ALA A 1 124 ? 10.884 -5.047 -6.293 1.00 94.75 124 ALA A O 1
ATOM 921 N N . VAL A 1 125 ? 12.277 -5.600 -4.618 1.00 94.44 125 VAL A N 1
ATOM 922 C CA . VAL A 1 125 ? 13.506 -5.616 -5.436 1.00 94.44 125 VAL A CA 1
ATOM 923 C C . VAL A 1 125 ? 13.425 -6.640 -6.571 1.00 94.44 125 VAL A C 1
ATOM 925 O O . VAL A 1 125 ? 13.839 -6.373 -7.694 1.00 94.44 125 VAL A O 1
ATOM 928 N N . SER A 1 126 ? 12.834 -7.810 -6.316 1.00 96.12 126 SER A N 1
ATOM 929 C CA . SER A 1 126 ? 12.750 -8.896 -7.305 1.00 96.12 126 SER A CA 1
ATOM 930 C C . SER A 1 126 ? 11.850 -8.579 -8.505 1.00 96.12 126 SER A C 1
ATOM 932 O O . SER A 1 126 ? 11.905 -9.284 -9.517 1.00 96.12 126 SER A O 1
ATOM 934 N N . ARG A 1 127 ? 11.025 -7.530 -8.409 1.00 97.06 127 ARG A N 1
ATOM 935 C CA . ARG A 1 127 ? 10.045 -7.119 -9.424 1.00 97.06 127 ARG A CA 1
ATOM 936 C C . ARG A 1 127 ? 10.473 -5.869 -10.207 1.00 97.06 127 ARG A C 1
ATOM 938 O O . ARG A 1 127 ? 9.718 -5.418 -11.067 1.00 97.06 127 ARG A O 1
ATOM 945 N N . LEU A 1 128 ? 11.678 -5.352 -9.961 1.00 96.19 128 LEU A N 1
ATOM 946 C CA . LEU A 1 128 ? 12.279 -4.247 -10.716 1.00 96.19 128 LEU A CA 1
ATOM 947 C C . LEU A 1 128 ? 12.908 -4.734 -12.029 1.00 96.19 128 LEU A C 1
ATOM 949 O O . LEU A 1 128 ? 13.448 -5.839 -12.087 1.00 96.19 128 LEU A O 1
ATOM 953 N N . ALA A 1 129 ? 12.799 -3.940 -13.095 1.00 94.38 129 ALA A N 1
ATOM 954 C CA . ALA A 1 129 ? 13.308 -4.264 -14.431 1.00 94.38 129 ALA A CA 1
ATOM 955 C C . ALA A 1 129 ? 14.830 -4.460 -14.433 1.00 94.38 129 ALA A C 1
ATOM 957 O O . ALA A 1 129 ? 15.332 -5.392 -15.063 1.00 94.38 129 ALA A O 1
ATOM 958 N N . SER A 1 130 ? 15.530 -3.648 -13.647 1.00 87.25 130 SER A N 1
ATOM 959 C CA . SER A 1 130 ? 16.935 -3.803 -13.306 1.00 87.25 130 SER A CA 1
ATOM 960 C C . SER A 1 130 ? 17.110 -3.795 -11.785 1.00 87.25 130 SER A C 1
ATOM 962 O O . SER A 1 130 ? 16.274 -3.269 -11.050 1.00 87.25 130 SER A O 1
ATOM 964 N N . THR A 1 131 ? 18.171 -4.435 -11.291 1.00 73.94 131 THR A N 1
ATOM 965 C CA . THR A 1 131 ? 18.556 -4.290 -9.883 1.00 73.94 131 THR A CA 1
ATOM 966 C C . THR A 1 131 ? 19.138 -2.882 -9.701 1.00 73.94 131 THR A C 1
ATOM 968 O O . THR A 1 131 ? 20.067 -2.562 -10.446 1.00 73.94 131 THR A O 1
ATOM 971 N N . PRO A 1 132 ? 18.616 -2.064 -8.766 1.00 62.09 132 PRO A N 1
ATOM 972 C CA . PRO A 1 132 ? 19.134 -0.725 -8.487 1.00 62.09 132 PRO A CA 1
ATOM 973 C C . PRO A 1 132 ? 20.607 -0.701 -8.074 1.00 62.09 132 PRO A C 1
ATOM 975 O O . PRO A 1 132 ? 21.064 -1.691 -7.452 1.00 62.09 132 PRO A O 1
#

Foldseek 3Di:
DDDDDDDDDDDDDDDDDDDDDDPDDDDPPDDPDPPQQPVHQLAFDPQWAFLCLDVPRSQTDHPVNSVVSVVLQVCQVVQADVVHDPVPRLHGDPQWAFLPLDVPRSRTDGPVSSVVSVVSVVCRQVGTPDRD

Radius of gyration: 37.49 Å; chains: 1; bounding box: 111×26×94 Å

Secondary structure (DSSP, 8-state):
--------------------------------PPP--TTSTTPBPTT-EE--SSTT---EE-HHHHHHHHHHHHHGGGGBPTT-BTTBTTPBPTT-EE--SSTT---EE-HHHHHHHHHHHHHGGGGBSS--